Protein AF-A0A7K2Q6Z4-F1 (afdb_monomer)

Foldseek 3Di:
DPPPDDDDDDDDWDDPDPFKIKDQAADPDPPQFQPFDDDPNDGQFTFADDPGQDDDRRMTMGTGCDPVVVVVVVVVVVVVD

Mean predicted aligned error: 5.28 Å

Structure (mmCIF, N/CA/C/O backbone):
data_AF-A0A7K2Q6Z4-F1
#
_entry.id   AF-A0A7K2Q6Z4-F1
#
loop_
_atom_site.group_PDB
_atom_site.id
_atom_site.type_symbol
_atom_site.label_atom_id
_atom_site.label_alt_id
_atom_site.label_comp_id
_atom_site.label_asym_id
_atom_site.label_entity_id
_atom_site.label_seq_id
_atom_site.pdbx_PDB_ins_code
_atom_site.Cartn_x
_atom_site.Cartn_y
_atom_site.Cartn_z
_atom_site.occupancy
_atom_site.B_iso_or_equiv
_atom_site.auth_seq_id
_atom_site.auth_comp_id
_atom_site.auth_asym_id
_atom_site.auth_atom_id
_atom_site.pdbx_PDB_model_num
ATOM 1 N N . SER A 1 1 ? -14.070 22.241 -19.681 1.00 48.62 1 SER A N 1
ATOM 2 C CA . SER A 1 1 ? -14.296 21.466 -18.454 1.00 48.62 1 SER A CA 1
ATOM 3 C C . SER A 1 1 ? -13.630 20.124 -18.639 1.00 48.62 1 SER A C 1
ATOM 5 O O . SER A 1 1 ? -14.028 19.400 -19.539 1.00 48.62 1 SER A O 1
ATOM 7 N N . THR A 1 2 ? -12.545 19.847 -17.925 1.00 56.53 2 THR A N 1
ATOM 8 C CA . THR A 1 2 ? -11.949 18.506 -17.891 1.00 56.53 2 THR A CA 1
ATOM 9 C C . THR A 1 2 ? -12.815 17.671 -16.963 1.00 56.53 2 THR A C 1
ATOM 11 O O . THR A 1 2 ? -12.975 18.037 -15.803 1.00 56.53 2 THR A O 1
ATOM 14 N N . GLU A 1 3 ? -13.451 16.628 -17.481 1.00 56.28 3 GLU A N 1
ATOM 15 C CA . GLU A 1 3 ? -14.248 15.719 -16.662 1.00 56.28 3 GLU A CA 1
ATOM 16 C C . GLU A 1 3 ? -13.340 15.087 -15.599 1.00 56.28 3 GLU A C 1
ATOM 18 O O . GLU A 1 3 ? -12.364 14.410 -15.932 1.00 56.28 3 GLU A O 1
ATOM 23 N N . GL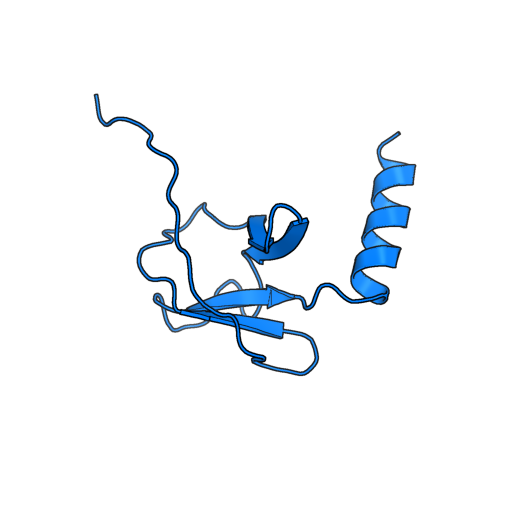U A 1 4 ? -13.636 15.337 -14.322 1.00 67.75 4 GLU A N 1
ATOM 24 C CA . GLU A 1 4 ? -12.968 14.715 -13.177 1.00 67.75 4 GLU A CA 1
ATOM 25 C C . GLU A 1 4 ? -13.408 13.249 -13.110 1.00 67.75 4 GLU A C 1
ATOM 27 O O . GLU A 1 4 ? -14.331 12.858 -12.399 1.00 67.75 4 GLU A O 1
ATOM 32 N N . THR A 1 5 ? -12.804 12.443 -13.976 1.00 73.69 5 THR A N 1
ATOM 33 C CA . THR A 1 5 ? -13.115 11.023 -14.099 1.00 73.69 5 THR A CA 1
ATOM 34 C C . THR A 1 5 ? -12.235 10.273 -13.101 1.00 73.69 5 THR A C 1
ATOM 36 O O . THR A 1 5 ? -11.033 10.544 -13.051 1.00 73.69 5 THR A O 1
ATOM 39 N N . PRO A 1 6 ? -12.774 9.338 -12.298 1.00 77.12 6 PRO A N 1
ATOM 40 C CA . PRO A 1 6 ? -11.966 8.619 -11.323 1.00 77.12 6 PRO A CA 1
ATOM 41 C C . PRO A 1 6 ? -10.847 7.840 -12.019 1.00 77.12 6 PRO A C 1
ATOM 43 O O . PRO A 1 6 ? -11.116 6.991 -12.873 1.00 77.12 6 PRO A O 1
ATOM 46 N N . LEU A 1 7 ? -9.601 8.101 -11.619 1.00 83.62 7 LEU A N 1
ATOM 47 C CA . LEU A 1 7 ? -8.448 7.310 -12.038 1.00 83.62 7 LEU A CA 1
ATOM 48 C C . LEU A 1 7 ? -8.598 5.884 -11.500 1.00 83.62 7 LEU A C 1
ATOM 50 O O . LEU A 1 7 ? -8.892 5.672 -10.321 1.00 83.62 7 LEU A O 1
ATOM 54 N N . ARG A 1 8 ? -8.421 4.892 -12.374 1.00 88.12 8 ARG A N 1
ATOM 55 C CA . ARG A 1 8 ? -8.506 3.471 -12.024 1.00 88.12 8 ARG A CA 1
ATOM 56 C C . ARG A 1 8 ? -7.351 2.721 -12.662 1.00 88.12 8 ARG A C 1
ATOM 58 O O . ARG A 1 8 ? -7.106 2.862 -13.853 1.00 88.12 8 ARG A O 1
ATOM 65 N N . CYS A 1 9 ? -6.719 1.863 -11.873 1.00 90.81 9 CYS A N 1
ATOM 66 C CA . CYS A 1 9 ? -5.785 0.854 -12.344 1.00 90.81 9 CYS A CA 1
ATOM 67 C C . CYS A 1 9 ? -6.210 -0.507 -11.789 1.00 90.81 9 CYS A C 1
ATOM 69 O O . CYS A 1 9 ? -6.669 -0.600 -10.649 1.00 90.81 9 CYS A O 1
ATOM 71 N N . ALA A 1 10 ? -6.077 -1.557 -12.596 1.00 93.38 10 ALA A N 1
ATOM 72 C CA . ALA A 1 10 ? -6.343 -2.926 -12.184 1.00 93.38 10 ALA A CA 1
ATOM 73 C C . ALA A 1 10 ? -5.190 -3.818 -12.638 1.00 93.38 10 ALA A C 1
ATOM 75 O O . ALA A 1 10 ? -4.924 -3.942 -13.832 1.00 93.38 10 ALA A O 1
ATOM 76 N N . ASN A 1 11 ? -4.518 -4.439 -11.675 1.00 95.31 11 ASN A N 1
ATOM 77 C CA . ASN A 1 11 ? -3.446 -5.392 -11.918 1.00 95.31 11 ASN A CA 1
ATOM 78 C C . ASN A 1 11 ? -3.332 -6.357 -10.725 1.00 95.31 11 ASN A C 1
ATOM 80 O O . ASN A 1 11 ? -3.961 -6.162 -9.682 1.00 95.31 11 ASN A O 1
ATOM 84 N N . THR A 1 12 ? -2.546 -7.418 -10.879 1.00 95.06 12 THR A N 1
ATOM 85 C CA . THR A 1 12 ? -2.268 -8.369 -9.801 1.00 95.06 12 THR A CA 1
ATOM 86 C C . THR A 1 12 ? -1.159 -7.825 -8.905 1.00 95.06 12 THR A C 1
ATOM 88 O O . THR A 1 12 ? -0.123 -7.376 -9.387 1.00 95.06 12 THR A O 1
ATOM 91 N N . THR A 1 13 ? -1.358 -7.884 -7.589 1.00 95.19 13 THR A N 1
ATOM 92 C CA . THR A 1 13 ? -0.341 -7.466 -6.616 1.00 95.19 13 THR A CA 1
ATOM 93 C C . THR A 1 13 ? 0.668 -8.579 -6.348 1.00 95.19 13 THR A C 1
ATOM 95 O O . THR A 1 13 ? 0.288 -9.751 -6.299 1.00 95.19 13 THR A O 1
ATOM 98 N N . THR A 1 14 ? 1.907 -8.220 -6.025 1.00 96.50 14 THR A N 1
ATOM 99 C CA . THR A 1 14 ? 2.923 -9.140 -5.485 1.00 96.50 14 THR A CA 1
ATOM 100 C C . THR A 1 14 ? 3.470 -8.625 -4.153 1.00 96.50 14 THR A C 1
ATOM 102 O O . THR A 1 14 ? 3.281 -7.459 -3.800 1.00 96.50 14 THR A O 1
ATOM 105 N N . LEU A 1 15 ? 4.119 -9.495 -3.373 1.00 96.56 15 LEU A N 1
ATOM 106 C CA . LEU A 1 15 ? 4.835 -9.066 -2.170 1.00 96.56 15 LEU A CA 1
ATOM 107 C C . LEU A 1 15 ? 6.114 -8.323 -2.570 1.00 96.56 15 LEU A C 1
ATOM 109 O O . LEU A 1 15 ? 6.886 -8.803 -3.399 1.00 96.56 15 LEU A O 1
ATOM 113 N N . PHE A 1 16 ? 6.323 -7.158 -1.967 1.00 95.69 16 PHE A N 1
ATOM 114 C CA . PHE A 1 16 ? 7.587 -6.425 -2.015 1.00 95.69 16 PHE A CA 1
ATOM 115 C C . PHE A 1 16 ? 8.462 -6.774 -0.802 1.00 95.69 16 PHE A C 1
ATOM 117 O O . PHE A 1 16 ? 9.668 -6.952 -0.941 1.00 95.69 16 PHE A O 1
ATOM 124 N N . SER A 1 17 ? 7.838 -6.927 0.368 1.00 94.88 17 SER A N 1
ATOM 125 C CA . SER A 1 17 ? 8.438 -7.449 1.599 1.00 94.88 17 SER A CA 1
ATOM 126 C C . SER A 1 17 ? 7.388 -8.243 2.387 1.00 94.88 17 SER A C 1
ATOM 128 O O . SER A 1 17 ? 6.259 -8.407 1.927 1.00 94.88 17 SER A O 1
ATOM 130 N N . GLU A 1 18 ? 7.734 -8.714 3.587 1.00 94.81 18 GLU A N 1
ATOM 131 C CA . GLU A 1 18 ? 6.776 -9.368 4.493 1.00 94.81 18 GLU A CA 1
ATOM 132 C C . GLU A 1 18 ? 5.592 -8.460 4.865 1.00 94.81 18 GLU A C 1
ATOM 134 O O . GLU A 1 18 ? 4.487 -8.947 5.072 1.00 94.81 18 GLU A O 1
ATOM 139 N N . THR A 1 19 ? 5.802 -7.141 4.895 1.00 93.06 19 THR A N 1
ATOM 140 C CA . THR A 1 19 ? 4.812 -6.153 5.356 1.00 93.06 19 THR A CA 1
ATOM 141 C C . THR A 1 19 ? 4.308 -5.224 4.252 1.00 93.06 19 THR A C 1
ATOM 143 O O . THR A 1 19 ? 3.417 -4.411 4.493 1.00 93.06 19 THR A O 1
ATOM 146 N N . GLN A 1 20 ? 4.853 -5.322 3.035 1.00 95.25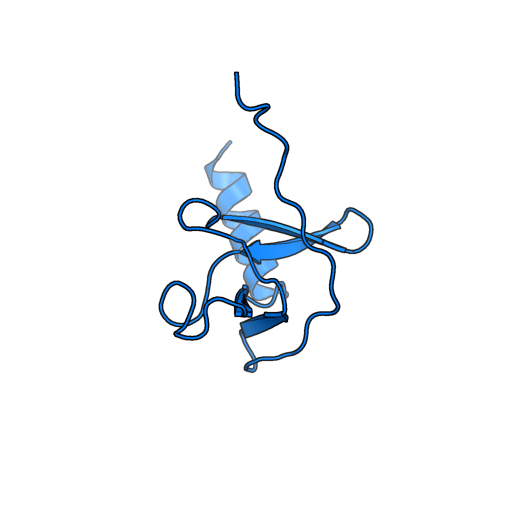 20 GLN A N 1
ATOM 147 C CA . GLN A 1 20 ? 4.523 -4.440 1.912 1.00 95.25 20 GLN A CA 1
ATOM 148 C C . GLN A 1 20 ? 4.180 -5.237 0.653 1.00 95.25 20 GLN A C 1
ATOM 150 O O . GLN A 1 20 ? 4.875 -6.181 0.268 1.00 95.25 20 GLN A O 1
ATOM 155 N N . ARG A 1 21 ? 3.147 -4.787 -0.052 1.00 96.12 21 ARG A N 1
ATOM 156 C CA . ARG A 1 21 ? 2.782 -5.214 -1.403 1.00 96.12 21 ARG A CA 1
ATOM 157 C C . ARG A 1 21 ? 3.106 -4.138 -2.416 1.00 96.12 21 ARG A C 1
ATOM 159 O O . ARG A 1 21 ? 3.121 -2.952 -2.095 1.00 96.12 21 ARG A O 1
ATOM 166 N N . ARG A 1 22 ? 3.302 -4.578 -3.654 1.00 95.94 22 ARG A N 1
ATOM 167 C CA . ARG A 1 22 ? 3.430 -3.715 -4.823 1.00 95.94 22 ARG A CA 1
ATOM 168 C C . ARG A 1 22 ? 2.427 -4.091 -5.903 1.00 95.94 22 ARG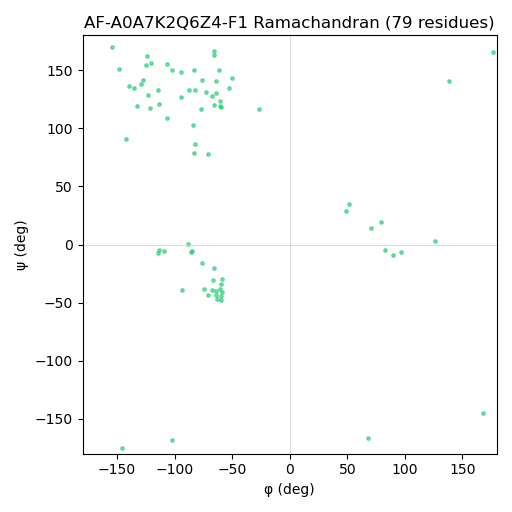 A C 1
ATOM 170 O O . ARG A 1 22 ? 1.999 -5.246 -5.992 1.00 95.94 22 ARG A O 1
ATOM 177 N N . ILE A 1 23 ? 2.095 -3.114 -6.729 1.00 95.31 23 ILE A N 1
ATOM 178 C CA . ILE A 1 23 ? 1.296 -3.270 -7.939 1.00 95.31 23 ILE A CA 1
ATOM 179 C C . ILE A 1 23 ? 1.900 -2.400 -9.036 1.00 95.31 23 ILE A C 1
ATOM 181 O O . ILE A 1 23 ? 2.267 -1.251 -8.788 1.00 95.31 23 ILE A O 1
ATOM 185 N N . ASP A 1 24 ? 1.989 -2.950 -10.242 1.00 94.69 24 ASP A N 1
ATOM 186 C CA . ASP A 1 24 ? 2.437 -2.190 -11.403 1.00 94.69 24 ASP A CA 1
ATOM 187 C C . ASP A 1 24 ? 1.218 -1.432 -11.954 1.00 94.69 24 ASP A C 1
ATOM 189 O O . ASP A 1 24 ? 0.322 -2.024 -12.568 1.00 94.69 24 ASP A O 1
ATOM 193 N N . CYS A 1 25 ? 1.164 -0.136 -11.653 1.00 90.75 25 CYS A N 1
ATOM 194 C CA . CYS A 1 25 ? 0.085 0.788 -11.980 1.00 90.75 25 CYS A CA 1
ATOM 195 C C . CYS A 1 25 ? 0.681 2.151 -12.356 1.00 90.75 25 CYS A C 1
ATOM 197 O O . CYS A 1 25 ? 0.881 2.986 -11.469 1.00 90.75 25 CYS A O 1
ATOM 199 N N . PRO A 1 26 ? 0.968 2.387 -13.649 1.00 79.44 26 PRO A N 1
ATOM 200 C CA . PRO A 1 26 ? 1.394 3.701 -14.110 1.00 79.44 26 PRO A CA 1
ATOM 201 C C . PRO A 1 26 ? 0.270 4.734 -13.946 1.00 79.44 26 PRO A C 1
ATOM 203 O O . PRO A 1 26 ? -0.903 4.390 -13.790 1.00 79.44 26 PRO A O 1
ATOM 206 N N . ASP A 1 27 ? 0.646 6.011 -13.997 1.00 75.00 27 ASP A N 1
ATOM 207 C CA . ASP A 1 27 ? -0.269 7.159 -14.082 1.00 75.00 27 ASP A CA 1
ATOM 208 C C . ASP A 1 27 ? -1.101 7.475 -12.824 1.00 75.00 27 ASP A C 1
ATOM 210 O O . ASP A 1 27 ? -2.019 8.299 -12.865 1.00 75.00 27 ASP A O 1
ATOM 214 N N . LEU A 1 28 ? -0.751 6.905 -11.667 1.00 78.62 28 LEU A N 1
ATOM 215 C CA . LEU A 1 28 ? -1.243 7.382 -10.372 1.00 78.62 28 LEU A CA 1
ATOM 216 C C . LEU A 1 28 ? -0.386 8.569 -9.917 1.00 78.62 28 LEU A C 1
ATOM 218 O O . LEU A 1 28 ? 0.616 8.420 -9.222 1.00 78.62 28 LEU A O 1
ATOM 222 N N . SER A 1 29 ? -0.766 9.770 -10.357 1.00 72.38 29 SER A N 1
ATOM 223 C CA . SER A 1 29 ? -0.059 11.004 -10.006 1.00 72.38 29 SER A CA 1
ATOM 224 C C . SER A 1 29 ? -0.151 11.325 -8.509 1.00 72.38 29 SER A C 1
ATOM 226 O O . SER A 1 29 ? -0.984 10.786 -7.771 1.00 72.38 29 SER A O 1
ATOM 228 N N . GLY A 1 30 ? 0.682 12.271 -8.061 1.00 74.06 30 GLY A N 1
ATOM 229 C CA . GLY A 1 30 ? 0.616 12.808 -6.702 1.00 74.06 30 GLY A CA 1
ATOM 230 C C . GLY A 1 30 ? -0.804 13.248 -6.318 1.00 74.06 30 GLY A C 1
ATOM 231 O O . GLY A 1 30 ? -1.553 13.757 -7.151 1.00 74.06 30 GLY A O 1
ATOM 232 N N . GLY A 1 31 ? -1.170 13.022 -5.054 1.00 82.00 31 GLY A N 1
ATOM 233 C CA . GLY A 1 31 ? -2.518 13.281 -4.528 1.00 82.00 31 GLY A CA 1
ATOM 234 C C . GLY A 1 31 ? -3.440 12.057 -4.485 1.00 82.00 31 GLY A C 1
ATOM 235 O O . GLY A 1 31 ? -4.512 12.138 -3.899 1.00 82.00 31 GLY A O 1
ATOM 236 N N . THR A 1 32 ? -3.021 10.913 -5.035 1.00 88.19 32 THR A N 1
ATOM 237 C CA . THR A 1 32 ? -3.774 9.644 -4.969 1.00 88.19 32 THR A CA 1
ATOM 238 C C . THR A 1 32 ? -3.500 8.825 -3.699 1.00 88.19 32 THR A C 1
ATOM 240 O O . THR A 1 32 ? -4.177 7.823 -3.457 1.00 88.19 32 THR A O 1
ATOM 243 N N . SER A 1 33 ? -2.545 9.243 -2.861 1.00 89.31 33 SER A N 1
ATOM 244 C CA . SER A 1 33 ? -2.242 8.616 -1.567 1.00 89.31 33 SER A CA 1
ATOM 245 C C . SER A 1 33 ? -3.491 8.483 -0.694 1.00 89.31 33 SER A C 1
ATOM 247 O O . SER A 1 33 ? -4.280 9.416 -0.577 1.00 89.31 33 SER A O 1
ATOM 249 N N . GLY A 1 34 ? -3.673 7.316 -0.079 1.00 90.94 34 GLY A N 1
ATOM 250 C CA . GLY A 1 34 ? -4.874 6.974 0.687 1.00 90.94 34 GLY A CA 1
ATOM 251 C C . GLY A 1 34 ? -5.987 6.316 -0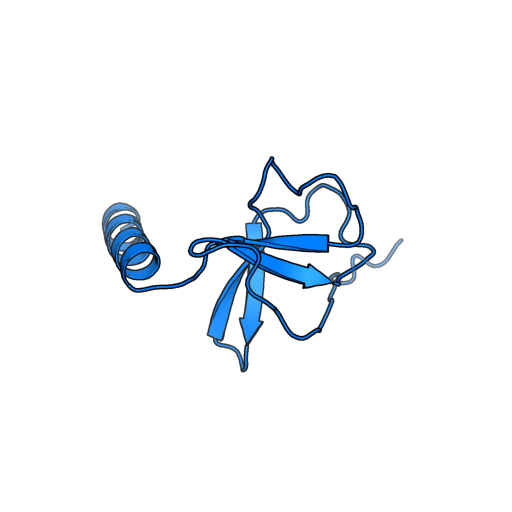.136 1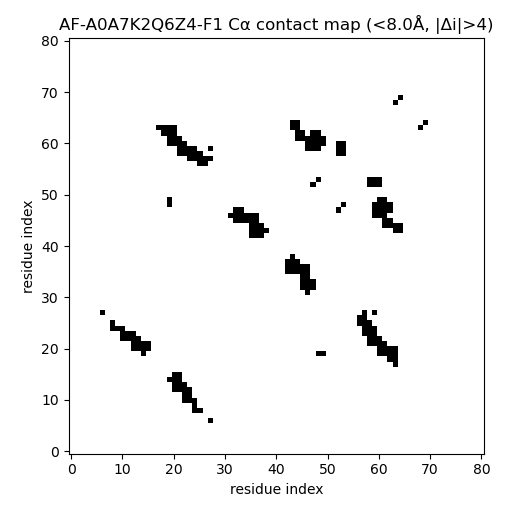.00 90.94 34 GLY A C 1
ATOM 252 O O . GLY A 1 34 ? -6.940 5.802 0.446 1.00 90.94 34 GLY A O 1
ATOM 253 N N . SER A 1 35 ? -5.877 6.275 -1.469 1.00 92.25 35 SER A N 1
ATOM 254 C CA . SER A 1 35 ? -6.879 5.614 -2.316 1.00 92.25 35 SER A CA 1
ATOM 255 C C . SER A 1 35 ? -6.950 4.103 -2.044 1.00 92.25 35 SER A C 1
ATOM 257 O O . SER A 1 35 ? -5.910 3.464 -1.867 1.00 92.25 35 SER A O 1
ATOM 259 N N . PRO A 1 36 ? -8.145 3.490 -2.035 1.00 93.88 36 PRO A N 1
ATOM 260 C CA . PRO A 1 36 ? -8.296 2.076 -1.716 1.00 93.88 36 PRO A CA 1
ATOM 261 C C . PRO A 1 36 ? -7.861 1.175 -2.876 1.00 93.88 36 PRO A C 1
ATOM 263 O O . PRO A 1 36 ? -8.168 1.434 -4.041 1.00 93.88 36 PRO A O 1
ATOM 266 N N . TRP A 1 37 ? -7.219 0.057 -2.549 1.00 94.19 37 TRP A N 1
ATOM 267 C CA . TRP A 1 37 ? -7.084 -1.085 -3.449 1.00 94.19 37 TRP A CA 1
ATOM 268 C C . TRP A 1 37 ? -8.210 -2.060 -3.152 1.00 94.19 37 TRP A C 1
ATOM 270 O O . TRP A 1 37 ? -8.403 -2.462 -2.003 1.00 94.19 37 TRP A O 1
ATOM 280 N N . LEU A 1 38 ? -8.953 -2.446 -4.184 1.00 95.25 38 LEU A N 1
ATOM 281 C CA . LEU A 1 38 ? -10.105 -3.325 -4.043 1.00 95.25 38 LEU A CA 1
ATOM 282 C C . LEU A 1 38 ? -9.852 -4.657 -4.741 1.00 95.25 38 LEU A C 1
ATOM 284 O O . LEU A 1 38 ? -9.463 -4.688 -5.907 1.00 95.25 38 LEU A O 1
ATOM 288 N N . ALA A 1 39 ? -10.149 -5.752 -4.048 1.00 94.88 39 ALA A N 1
ATOM 289 C CA . ALA A 1 39 ? -10.216 -7.088 -4.624 1.00 94.88 39 ALA A CA 1
ATOM 290 C C . ALA A 1 39 ? -11.624 -7.638 -4.392 1.00 94.88 39 ALA A C 1
ATOM 292 O O . ALA A 1 39 ? -12.057 -7.785 -3.252 1.00 94.88 39 ALA A O 1
ATOM 293 N N . ASN A 1 40 ? -12.365 -7.906 -5.471 1.00 93.88 40 ASN A N 1
ATOM 294 C CA . ASN A 1 40 ? -13.750 -8.394 -5.405 1.00 93.88 40 ASN A CA 1
ATOM 295 C C . ASN A 1 40 ? -14.672 -7.535 -4.510 1.00 93.88 40 ASN A C 1
ATOM 297 O O . ASN A 1 40 ? -15.549 -8.053 -3.828 1.00 93.88 40 ASN A O 1
ATOM 301 N N . GLY A 1 41 ? -14.453 -6.215 -4.489 1.00 92.94 41 GLY A N 1
ATOM 302 C CA . GLY A 1 41 ? -15.227 -5.268 -3.679 1.00 92.94 41 GLY A CA 1
ATOM 303 C C . GLY A 1 41 ? -14.791 -5.141 -2.214 1.00 92.94 41 GLY A C 1
ATOM 304 O O . GLY A 1 41 ? -15.303 -4.267 -1.522 1.00 92.94 41 GLY A O 1
ATOM 305 N N . ALA A 1 42 ? -13.832 -5.945 -1.747 1.00 93.19 42 ALA A N 1
ATOM 306 C CA . ALA A 1 42 ? -13.242 -5.820 -0.416 1.00 93.19 42 ALA A CA 1
ATOM 307 C C . ALA A 1 42 ? -11.954 -4.983 -0.449 1.00 93.19 42 ALA A C 1
ATOM 309 O O . ALA A 1 42 ? -11.214 -5.014 -1.436 1.00 93.19 42 ALA A O 1
ATOM 310 N N . LEU A 1 43 ? -11.670 -4.264 0.642 1.00 92.75 43 LEU A N 1
ATOM 311 C CA . LEU A 1 43 ? -10.411 -3.542 0.821 1.00 92.75 43 LEU A CA 1
ATOM 312 C C . LEU A 1 43 ? -9.254 -4.544 0.915 1.00 92.75 43 LEU A C 1
ATOM 314 O O . LEU A 1 43 ? -9.231 -5.394 1.800 1.00 92.75 43 LEU A O 1
ATOM 318 N N . ALA A 1 44 ? -8.303 -4.433 -0.005 1.00 93.81 44 ALA A N 1
ATOM 319 C CA . ALA A 1 44 ? -7.116 -5.282 -0.085 1.00 93.81 44 ALA A CA 1
ATOM 320 C C . ALA A 1 44 ? -5.812 -4.510 0.179 1.00 93.81 44 ALA A C 1
ATOM 322 O O . ALA A 1 44 ? -4.744 -5.114 0.258 1.00 93.81 44 ALA A O 1
ATOM 323 N N . GLY A 1 45 ? -5.896 -3.183 0.286 1.00 94.12 45 GLY A N 1
ATOM 324 C CA . GLY A 1 45 ? -4.765 -2.287 0.477 1.00 94.12 45 GLY A CA 1
ATOM 325 C C . GLY A 1 45 ? -5.207 -0.825 0.472 1.00 94.12 45 GLY A C 1
ATOM 326 O O . GLY A 1 45 ? -6.316 -0.494 0.054 1.00 94.12 45 GLY A O 1
ATOM 327 N N . VAL A 1 46 ? -4.324 0.049 0.925 1.00 93.81 46 VAL A N 1
ATOM 328 C CA . VAL A 1 46 ? -4.418 1.508 0.807 1.00 93.81 46 VAL A CA 1
ATOM 329 C C . VAL A 1 46 ? -3.167 2.000 0.085 1.00 93.81 46 VAL A C 1
ATOM 331 O O . VAL A 1 46 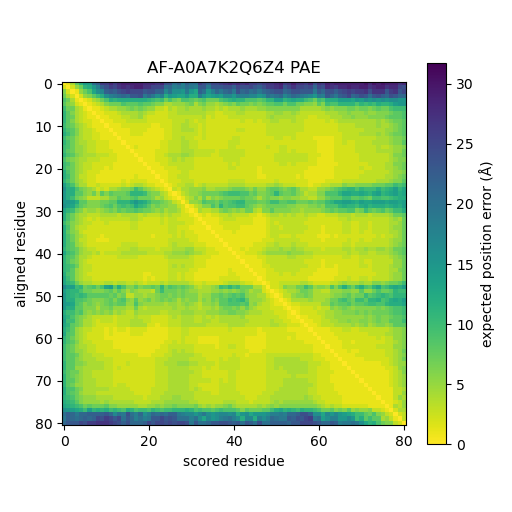? -2.060 1.623 0.472 1.00 93.81 46 VAL A O 1
ATOM 334 N N . LEU A 1 47 ? -3.332 2.807 -0.965 1.00 93.00 47 LEU A N 1
ATOM 335 C CA . LEU A 1 47 ? -2.221 3.360 -1.734 1.00 93.00 47 LEU A CA 1
ATOM 336 C C . LEU A 1 47 ? -1.348 4.219 -0.824 1.00 93.00 47 LEU A C 1
ATOM 338 O O . LEU A 1 47 ? -1.799 5.223 -0.270 1.00 93.00 47 LEU A O 1
ATOM 342 N N . GLY A 1 48 ? -0.091 3.829 -0.700 1.00 89.12 48 GLY A N 1
ATOM 343 C CA . GLY A 1 48 ? 0.860 4.447 0.207 1.00 89.12 48 GLY A CA 1
ATOM 344 C C . GLY A 1 48 ? 1.691 3.368 0.880 1.00 89.12 48 GLY A C 1
ATOM 345 O O . GLY A 1 48 ? 1.199 2.294 1.215 1.00 89.12 48 GLY A O 1
ATOM 346 N N . GLY A 1 49 ? 2.978 3.626 1.057 1.00 79.88 49 GLY A N 1
ATOM 347 C CA . GLY A 1 49 ? 3.890 2.599 1.534 1.00 79.88 49 GLY A CA 1
ATOM 348 C C . GLY A 1 49 ? 5.334 3.024 1.370 1.00 79.88 49 GLY A C 1
ATOM 349 O O . GLY A 1 49 ? 5.646 4.201 1.547 1.00 79.88 49 GLY A O 1
ATOM 350 N N . TYR A 1 50 ? 6.188 2.047 1.066 1.00 83.50 50 TYR A N 1
ATOM 351 C CA . TYR A 1 50 ? 7.641 2.166 0.931 1.00 83.50 50 TYR A CA 1
ATOM 352 C C . TYR A 1 50 ? 8.113 3.575 0.523 1.00 83.50 50 TYR A C 1
ATOM 354 O O . TYR A 1 50 ? 7.746 4.068 -0.538 1.00 83.50 50 TYR A O 1
ATOM 362 N N . GLU A 1 51 ? 8.877 4.239 1.397 1.00 85.19 51 GLU A N 1
ATOM 363 C CA . GLU A 1 51 ? 9.509 5.552 1.157 1.00 85.19 51 GLU A CA 1
ATOM 364 C C . GLU A 1 51 ? 8.587 6.660 0.593 1.00 85.19 51 GLU A C 1
ATOM 366 O O . GLU A 1 51 ? 9.044 7.563 -0.098 1.00 85.19 51 GLU A O 1
ATOM 371 N N . GLY A 1 52 ? 7.281 6.627 0.887 1.00 78.56 52 GLY A N 1
ATOM 372 C CA . GLY A 1 52 ? 6.333 7.634 0.390 1.00 78.56 52 GLY A CA 1
ATOM 373 C C . GLY A 1 52 ? 5.885 7.423 -1.062 1.00 78.56 52 GLY A C 1
ATOM 374 O O . GLY A 1 52 ? 5.368 8.355 -1.672 1.00 78.56 52 GLY A O 1
ATOM 375 N N . GLY A 1 53 ? 6.052 6.211 -1.599 1.00 79.50 53 GLY A N 1
ATOM 376 C CA . GLY A 1 53 ? 5.701 5.859 -2.982 1.00 79.50 53 GLY A CA 1
ATOM 377 C C . GLY A 1 53 ? 6.848 5.240 -3.783 1.00 79.50 53 GLY A C 1
ATOM 378 O O . GLY A 1 53 ? 6.668 4.936 -4.955 1.00 79.50 53 GLY A O 1
ATOM 379 N N . GLY A 1 54 ? 8.005 5.015 -3.159 1.00 86.00 54 GLY A N 1
ATOM 380 C CA . GLY A 1 54 ? 9.193 4.470 -3.802 1.00 86.00 54 GLY A CA 1
ATOM 381 C C . GLY A 1 54 ? 9.808 5.425 -4.825 1.00 86.00 54 GLY A C 1
ATOM 382 O O . GLY A 1 54 ? 9.501 6.613 -4.879 1.00 86.00 54 GLY A O 1
ATOM 383 N N . THR A 1 55 ? 10.720 4.893 -5.636 1.00 86.88 55 THR A N 1
ATOM 384 C CA . THR A 1 55 ? 11.474 5.658 -6.645 1.00 86.88 55 THR A CA 1
ATOM 385 C C . THR A 1 55 ? 11.066 5.334 -8.081 1.00 86.88 55 THR A C 1
ATOM 387 O O . THR A 1 55 ? 11.552 5.976 -9.012 1.00 86.88 55 THR A O 1
ATOM 390 N N . VAL A 1 56 ? 10.182 4.349 -8.268 1.00 88.94 56 VAL A N 1
ATOM 391 C CA . VAL A 1 56 ? 9.695 3.904 -9.577 1.00 88.94 56 VAL A CA 1
ATOM 392 C C . VAL A 1 56 ? 8.253 4.390 -9.743 1.00 88.94 56 VAL A C 1
ATOM 394 O O . VAL A 1 56 ? 7.374 3.865 -9.061 1.00 88.94 56 VAL A O 1
ATOM 397 N N . PRO A 1 57 ? 7.990 5.380 -10.612 1.00 84.38 57 PRO A N 1
ATOM 398 C CA . PRO A 1 57 ? 6.678 6.021 -10.708 1.00 84.38 57 PRO A CA 1
ATOM 399 C C . PRO A 1 57 ? 5.568 5.083 -11.201 1.00 84.38 57 PRO A C 1
ATOM 401 O O . PRO A 1 57 ? 4.393 5.349 -10.967 1.00 84.38 57 PRO A O 1
ATOM 404 N N . GLU A 1 58 ? 5.918 3.976 -11.856 1.00 89.44 58 GLU A N 1
ATOM 405 C CA . GLU A 1 58 ? 4.966 2.969 -12.329 1.00 89.44 58 GLU A CA 1
ATOM 406 C C . GLU A 1 58 ? 4.584 1.933 -11.259 1.00 89.44 58 GLU A C 1
ATOM 408 O O . GLU A 1 58 ? 3.727 1.082 -11.509 1.00 89.44 58 GLU A O 1
ATOM 413 N N . VAL A 1 59 ? 5.213 1.972 -10.080 1.00 92.44 59 VAL A N 1
ATOM 414 C CA . VAL A 1 59 ? 4.984 1.005 -9.002 1.00 92.44 59 VAL A CA 1
ATOM 415 C C . VAL A 1 59 ? 4.328 1.702 -7.824 1.00 92.44 59 VAL A C 1
ATOM 417 O O . VAL A 1 59 ? 4.885 2.608 -7.214 1.00 92.44 59 VAL A O 1
ATOM 420 N N . SER A 1 60 ? 3.144 1.226 -7.460 1.00 93.12 60 SER A N 1
ATOM 421 C CA . SER A 1 60 ? 2.461 1.655 -6.244 1.00 93.12 60 SER A CA 1
ATOM 422 C C . SER A 1 60 ? 2.612 0.611 -5.148 1.00 93.12 60 SER A C 1
ATOM 424 O O . SER A 1 60 ? 2.684 -0.590 -5.415 1.00 93.12 60 SER A O 1
ATOM 426 N N . TYR A 1 61 ? 2.617 1.074 -3.900 1.00 94.75 61 TYR A N 1
ATOM 427 C CA . TYR A 1 61 ? 2.819 0.238 -2.722 1.00 94.75 61 TYR A CA 1
ATOM 428 C C . TYR A 1 61 ? 1.629 0.309 -1.773 1.00 94.75 61 TYR A C 1
ATOM 430 O O . TYR A 1 61 ? 0.877 1.288 -1.767 1.00 94.75 61 TYR A O 1
ATOM 438 N N . SER A 1 62 ? 1.486 -0.735 -0.966 1.00 95.06 62 SER A N 1
ATOM 439 C CA . SER A 1 62 ? 0.536 -0.791 0.135 1.00 95.06 62 SER A CA 1
ATOM 440 C C . SER A 1 62 ? 1.074 -1.655 1.268 1.00 95.06 62 SER A C 1
ATOM 442 O O . SER A 1 62 ? 1.809 -2.609 1.014 1.00 95.06 62 SER A O 1
ATOM 444 N N . ALA A 1 63 ? 0.681 -1.372 2.509 1.00 94.75 63 ALA A N 1
ATOM 445 C CA . ALA A 1 63 ? 0.856 -2.330 3.595 1.00 94.75 63 ALA A CA 1
ATOM 446 C C . ALA A 1 63 ? 0.060 -3.618 3.312 1.00 94.75 63 ALA A C 1
ATOM 448 O O . ALA A 1 63 ? -0.991 -3.594 2.663 1.00 94.75 63 ALA A O 1
ATOM 449 N N . VAL A 1 64 ? 0.549 -4.754 3.804 1.00 95.06 64 VAL A N 1
ATOM 450 C CA . VAL A 1 64 ? -0.239 -5.992 3.806 1.00 95.06 64 VAL A CA 1
ATOM 451 C C . VAL A 1 64 ? -1.416 -5.823 4.775 1.00 95.06 64 VAL A C 1
ATOM 453 O O . VAL A 1 64 ? -1.227 -5.441 5.923 1.00 95.06 64 VAL A O 1
ATOM 456 N N . MET A 1 65 ? -2.635 -6.104 4.305 1.00 94.19 65 MET A N 1
ATOM 457 C CA . MET A 1 65 ? -3.844 -6.113 5.139 1.00 94.19 65 MET A CA 1
ATOM 458 C C . MET A 1 65 ? -3.966 -7.460 5.862 1.00 94.19 65 MET A C 1
ATOM 460 O O . MET A 1 65 ? -4.686 -8.350 5.406 1.00 94.19 65 MET A O 1
ATOM 464 N N . ASP A 1 66 ? -3.201 -7.621 6.938 1.00 93.75 66 ASP A N 1
ATOM 465 C CA . ASP A 1 66 ? -3.189 -8.801 7.809 1.00 93.75 66 ASP A CA 1
ATOM 466 C C . ASP A 1 66 ? -3.956 -8.568 9.127 1.00 93.75 66 ASP A C 1
ATOM 468 O O . ASP A 1 66 ? -4.688 -7.586 9.286 1.00 93.75 66 ASP A O 1
ATOM 472 N N . ASP A 1 67 ? -3.799 -9.493 10.079 1.00 95.62 67 ASP A N 1
ATOM 473 C CA . ASP A 1 67 ? -4.438 -9.419 11.395 1.00 95.62 67 ASP A CA 1
ATOM 474 C C . ASP A 1 67 ? -4.040 -8.154 12.172 1.00 95.62 67 ASP A C 1
ATOM 476 O O . ASP A 1 67 ? -4.878 -7.581 12.870 1.00 95.62 67 ASP A O 1
ATOM 480 N N . GLN A 1 68 ? -2.803 -7.670 12.012 1.00 94.44 68 GLN A N 1
ATOM 481 C CA . GLN A 1 68 ? -2.334 -6.456 12.677 1.00 94.44 68 GLN A CA 1
ATOM 482 C C . GLN A 1 68 ? -3.000 -5.212 12.075 1.00 94.44 68 GLN A C 1
ATOM 484 O O . GLN A 1 68 ? -3.468 -4.340 12.811 1.00 94.44 68 GLN A O 1
ATOM 489 N N . ALA A 1 69 ? -3.098 -5.134 10.744 1.00 93.19 69 ALA A N 1
ATOM 490 C CA . ALA A 1 69 ? -3.832 -4.055 10.080 1.00 93.19 69 ALA A CA 1
ATOM 491 C C . ALA A 1 69 ? -5.321 -4.049 10.476 1.00 93.19 69 ALA A C 1
ATOM 493 O O . ALA A 1 69 ? -5.915 -2.987 10.687 1.00 93.19 69 ALA A O 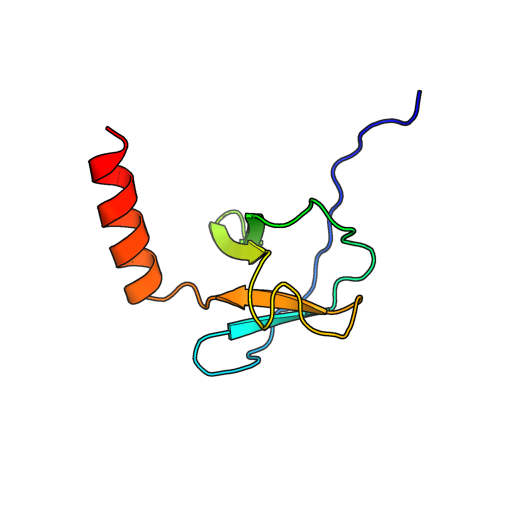1
ATOM 494 N N . LEU A 1 70 ? -5.923 -5.234 10.620 1.00 93.50 70 LEU A N 1
ATOM 495 C CA . LEU A 1 70 ? -7.309 -5.386 11.055 1.00 93.50 70 LEU A CA 1
ATOM 496 C C . LEU A 1 70 ? -7.523 -4.952 12.513 1.00 93.50 70 LEU A C 1
ATOM 498 O O . LEU A 1 70 ? -8.552 -4.348 12.825 1.00 93.50 70 LEU A O 1
ATOM 502 N N . GLU A 1 71 ? -6.580 -5.245 13.405 1.00 95.81 71 GLU A N 1
ATOM 503 C CA . GLU A 1 71 ? -6.629 -4.792 14.797 1.00 95.81 71 GLU A CA 1
ATOM 504 C C . GLU A 1 71 ? -6.564 -3.263 14.894 1.00 95.81 71 GLU A C 1
ATOM 506 O O . GLU A 1 71 ? -7.442 -2.657 15.514 1.00 95.81 71 GLU A O 1
ATOM 511 N N . LEU A 1 72 ? -5.630 -2.636 14.172 1.00 94.00 72 LEU A N 1
ATOM 512 C CA . LEU A 1 72 ? -5.530 -1.174 14.090 1.00 94.00 72 LEU A CA 1
ATOM 513 C C . LEU A 1 72 ? -6.808 -0.537 13.532 1.00 94.00 72 LEU A C 1
ATOM 515 O O . LEU A 1 72 ? -7.275 0.481 14.043 1.00 94.00 72 LEU A O 1
ATOM 519 N N . TYR A 1 73 ? -7.411 -1.145 12.506 1.00 92.62 73 TYR A N 1
ATOM 520 C CA . TYR A 1 73 ? -8.690 -0.681 11.972 1.00 92.62 73 TYR A CA 1
ATOM 521 C C . TYR A 1 73 ? -9.798 -0.705 13.035 1.00 92.62 73 TYR A C 1
ATOM 523 O O . TYR A 1 73 ? -10.556 0.259 13.152 1.00 92.62 73 TYR A O 1
ATOM 531 N N . ARG A 1 74 ? -9.895 -1.781 13.825 1.00 95.19 74 ARG A N 1
ATOM 532 C CA . ARG A 1 74 ? -10.905 -1.907 14.890 1.00 95.19 74 ARG A CA 1
ATOM 533 C C . ARG A 1 74 ? -10.703 -0.866 15.988 1.00 95.19 74 ARG A C 1
ATOM 535 O O . ARG A 1 74 ? -11.680 -0.256 16.414 1.00 95.19 74 ARG A O 1
ATOM 542 N N . GLU A 1 75 ? -9.463 -0.642 16.415 1.00 96.62 75 GLU A N 1
ATOM 543 C CA . GLU A 1 75 ? -9.126 0.393 17.400 1.00 96.62 75 GLU A CA 1
ATOM 544 C C . GLU A 1 75 ? -9.518 1.795 16.898 1.00 96.62 75 GLU A C 1
ATOM 546 O O . GLU A 1 75 ? -10.204 2.558 17.591 1.00 96.62 75 GLU A O 1
ATOM 551 N N . ALA A 1 76 ? -9.162 2.114 15.651 1.00 94.81 76 ALA A N 1
ATOM 552 C CA . ALA A 1 76 ? -9.500 3.391 15.029 1.00 94.81 76 ALA A CA 1
ATOM 553 C C . ALA A 1 76 ? -11.019 3.576 14.861 1.00 94.81 76 ALA A C 1
ATOM 555 O O . ALA A 1 76 ? -11.546 4.658 15.110 1.00 94.81 76 ALA A O 1
ATOM 556 N N . ALA A 1 77 ? -11.746 2.522 14.486 1.00 92.94 77 ALA A N 1
ATOM 557 C CA . ALA A 1 77 ? -13.193 2.586 14.291 1.00 92.94 77 ALA A CA 1
ATOM 558 C C . ALA A 1 77 ? -13.965 2.837 15.597 1.00 92.94 77 ALA A C 1
ATOM 560 O O . ALA A 1 77 ? -15.016 3.473 15.564 1.00 92.94 77 ALA A O 1
ATOM 561 N N . VAL A 1 78 ? -13.450 2.367 16.739 1.00 90.25 78 VAL A N 1
ATOM 562 C CA . VAL A 1 78 ? -14.051 2.628 18.058 1.00 90.25 78 VAL A CA 1
ATOM 563 C C . VAL A 1 78 ? -13.792 4.063 18.517 1.00 90.25 78 VAL A C 1
ATOM 565 O O . VAL A 1 78 ? -14.679 4.678 19.095 1.00 90.25 78 VAL A O 1
ATOM 568 N N . SER A 1 79 ? -12.603 4.609 18.253 1.00 71.69 79 SER A N 1
ATOM 569 C CA . SER A 1 79 ? -12.255 5.988 18.640 1.00 71.69 79 SER A CA 1
ATOM 570 C C . SER A 1 79 ? -12.888 7.068 17.755 1.00 71.69 79 SER A C 1
ATOM 572 O O . SER A 1 79 ? -12.927 8.233 18.145 1.00 71.69 79 SER A O 1
ATOM 574 N N . A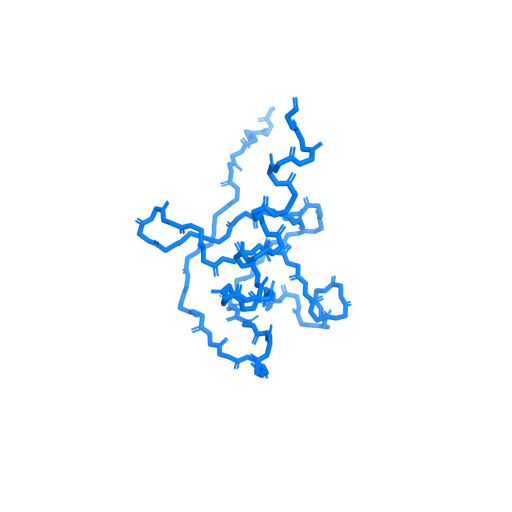LA A 1 80 ? -13.392 6.691 16.579 1.00 62.97 80 ALA A N 1
ATOM 575 C CA . ALA A 1 80 ? -14.106 7.576 15.663 1.00 62.97 80 ALA A CA 1
ATOM 576 C C . ALA A 1 80 ? -15.629 7.659 15.917 1.00 62.97 80 ALA A C 1
ATOM 578 O O . ALA A 1 80 ? -16.317 8.353 15.163 1.00 62.97 80 ALA A O 1
ATOM 579 N N . GLY A 1 81 ? -16.154 6.946 16.925 1.00 49.19 81 GLY A N 1
ATOM 580 C CA . GLY A 1 81 ? -17.566 6.967 17.343 1.00 49.19 81 GLY A CA 1
ATOM 581 C C . GLY A 1 81 ? -17.806 7.806 18.590 1.00 49.19 81 GLY A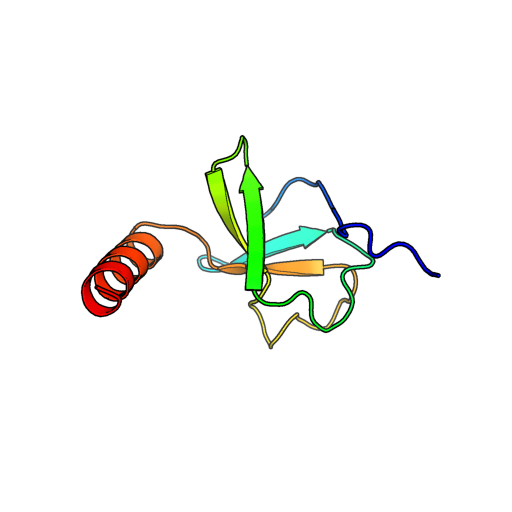 C 1
ATOM 582 O O . GLY A 1 81 ? -18.904 8.400 18.670 1.00 49.19 81 GLY A O 1
#

pLDDT: mean 87.73, std 11.0, range [48.62, 96.62]

Nearest PDB structures (foldseek):
  1ept-assembly1_C  TM=6.052E-01  e=5.839E-02  Sus scrofa
  6sf7-assembly3_C  TM=6.813E-01  e=2.220E+00  Staphylococcus aureus subsp. aureus USA300
  1mzd-assembly1_A  TM=6.341E-01  e=1.058E+00  Homo sapiens
  4inl-assembly1_A  TM=7.782E-01  e=5.702E+00  Staphylococcus aureus subsp. aureus NCTC 8325
  6zy2-assembly1_A  TM=4.201E-01  e=6.524E+00  Escherichia coli B185

Sequence (81 aa):
STEETPLRCANTTTLFSETQRRIDCPDLSGGTSGSPWLANGALAGVLGGYEGGGTVPEVSYSAVMDDQALELYREAAVSAG

Secondary structure (DSSP, 8-state):
----PPP------EESSSSEEEEE-TT--TT-TTPEEEETTEEEEES--GGGT-S-TTEEEEE--SHHHHHHHHHHHHHT-

Radius of gyration: 13.84 Å; Cα contacts (8 Å, |Δi|>4): 108; chains: 1; bounding box: 29×31×37 Å

Solvent-accessible surface area (backbone atoms only — not comparable to full-atom values): 5057 Å² total; per-residue (Å²): 133,83,79,91,66,84,87,81,79,87,71,78,71,47,76,73,49,100,60,31,31,34,32,75,37,65,86,69,55,92,85,51,69,67,42,76,35,70,54,98,86,41,84,58,30,39,35,44,39,61,88,81,37,59,91,48,76,41,41,42,26,14,47,52,74,46,74,66,50,51,50,53,50,52,57,52,58,60,76,75,107